Protein AF-A0AAU1I9C2-F1 (afdb_monomer)

Organism: NCBI:txid2903632

Nearest PDB structures (foldseek):
  3exm-assembly1_A  TM=9.551E-01  e=3.593E-09  Streptomyces coelicolor A3(2)
  5zdn-assembly1_A  TM=9.001E-01  e=2.718E-07  Streptomyces fradiae
  8rza-assembly1_A-2  TM=7.756E-01  e=1.304E-05  Pyrococcus furiosus
  8wo8-assembly1_A-3  TM=8.102E-01  e=1.134E-04  Pyrococcus furiosus DSM 3638
  8rzf-assembly1_A  TM=7.367E-01  e=2.515E-04  Sulfolobus acidocaldarius

Solvent-accessible surface area (backbone atoms only — not comparable to full-atom values): 8646 Å² total; per-residue (Å²): 130,75,94,82,65,91,70,75,53,47,76,51,77,47,77,53,88,76,36,41,40,36,42,29,43,35,19,40,78,89,64,50,74,65,28,32,37,36,45,30,22,48,47,58,42,82,47,100,88,51,73,44,68,47,81,57,51,36,35,40,41,27,43,65,86,69,82,50,72,47,82,40,49,64,66,52,28,55,46,35,38,75,72,52,78,42,40,75,67,56,48,51,51,48,52,53,33,52,55,50,53,51,50,32,56,77,69,44,36,78,86,57,30,88,59,56,89,72,61,74,83,62,90,86,61,75,84,84,74,85,65,87,65,68,92,69,67,75,71,81,77,80,129

InterPro domains:
  IPR007295 Domain of unknown function DUF402 [PF04167] (6-107)
  IPR035930 FomD-like superfamily [G3DSA:2.40.380.10] (1-124)
  IPR035930 FomD-like superfamily [SSF159234] (12-125)
  IPR050212 Nucleoside triphosphate/diphosphate phosphatase-like [PTHR39159] (12-116)

Structure (mmCIF, N/CA/C/O backbone):
data_AF-A0AAU1I9C2-F1
#
_entry.id   AF-A0AAU1I9C2-F1
#
loop_
_atom_site.group_PDB
_atom_site.id
_atom_site.type_symbol
_atom_site.label_atom_id
_atom_site.label_alt_id
_atom_site.label_comp_id
_atom_site.label_asym_id
_atom_site.label_entity_id
_atom_site.label_seq_id
_atom_site.pdbx_PDB_ins_code
_atom_site.Cartn_x
_atom_site.Cartn_y
_atom_site.Cartn_z
_atom_site.occupancy
_atom_site.B_iso_or_equiv
_atom_site.auth_seq_id
_atom_site.auth_comp_id
_atom_site.auth_asym_id
_atom_site.auth_atom_id
_atom_site.pdbx_PDB_model_num
ATOM 1 N N . MET A 1 1 ? 14.945 -17.010 15.772 1.00 50.94 1 MET A N 1
ATOM 2 C CA . MET A 1 1 ? 14.492 -15.938 14.866 1.00 50.94 1 MET A CA 1
ATOM 3 C C . MET A 1 1 ? 13.064 -15.645 15.243 1.00 50.94 1 MET A C 1
ATOM 5 O O . MET A 1 1 ? 12.269 -16.577 15.245 1.00 50.94 1 MET A O 1
ATOM 9 N N . ASP A 1 2 ? 12.769 -14.407 15.616 1.00 60.19 2 ASP A N 1
ATOM 10 C CA . ASP A 1 2 ? 11.410 -14.003 15.964 1.00 60.19 2 ASP A CA 1
ATOM 11 C C . ASP A 1 2 ? 10.595 -13.906 14.672 1.00 60.19 2 ASP A C 1
ATOM 13 O O . ASP A 1 2 ? 10.852 -13.051 13.826 1.00 60.19 2 ASP A O 1
ATOM 17 N N . SER A 1 3 ? 9.640 -14.820 14.490 1.00 72.00 3 SER A N 1
ATOM 18 C CA . SER A 1 3 ? 8.848 -15.004 13.260 1.00 72.00 3 SER A CA 1
ATOM 19 C C . SER A 1 3 ? 7.915 -13.837 12.910 1.00 72.00 3 SER A C 1
ATOM 21 O O . SER A 1 3 ? 7.149 -13.937 11.960 1.00 72.00 3 SER A O 1
ATOM 23 N N . TRP A 1 4 ? 7.964 -12.748 13.678 1.00 82.25 4 TRP A N 1
ATOM 24 C CA . TRP A 1 4 ? 7.023 -11.627 13.622 1.00 82.25 4 TRP A CA 1
ATOM 25 C C . TRP A 1 4 ? 7.702 -10.273 13.374 1.00 82.25 4 TRP A C 1
ATOM 27 O O . TRP A 1 4 ? 7.049 -9.237 13.446 1.00 82.25 4 TRP A O 1
ATOM 37 N N . VAL A 1 5 ? 9.012 -10.259 13.099 1.00 86.31 5 VAL A N 1
ATOM 38 C CA . VAL A 1 5 ? 9.757 -9.038 12.754 1.00 86.31 5 VAL A CA 1
ATOM 39 C C . VAL A 1 5 ? 9.884 -8.931 11.239 1.00 86.31 5 VAL A C 1
ATOM 41 O O . VAL A 1 5 ? 10.367 -9.866 10.599 1.00 86.31 5 VAL A O 1
ATOM 44 N N . TRP A 1 6 ? 9.492 -7.781 10.687 1.00 89.12 6 TRP A N 1
ATOM 45 C CA . TRP A 1 6 ? 9.663 -7.448 9.272 1.00 89.12 6 TRP A CA 1
ATOM 46 C C . TRP A 1 6 ? 11.140 -7.513 8.854 1.00 89.12 6 TRP A C 1
ATOM 48 O O . TRP A 1 6 ? 12.005 -6.961 9.535 1.00 89.12 6 TRP A O 1
ATOM 58 N N . GLN A 1 7 ? 11.442 -8.202 7.751 1.00 86.81 7 GLN A N 1
ATOM 59 C CA . GLN A 1 7 ? 12.809 -8.526 7.330 1.00 86.81 7 GLN A CA 1
ATOM 60 C C . GLN A 1 7 ? 12.954 -8.495 5.806 1.00 86.81 7 GLN A C 1
ATOM 62 O O . GLN A 1 7 ? 12.016 -8.787 5.072 1.00 86.81 7 GLN A O 1
ATOM 67 N N . GLY A 1 8 ? 14.174 -8.225 5.334 1.00 86.50 8 GLY A N 1
ATOM 68 C CA . GLY A 1 8 ? 14.579 -8.447 3.940 1.00 86.50 8 GLY A CA 1
ATOM 69 C C . GLY A 1 8 ? 14.191 -7.356 2.937 1.00 86.50 8 GLY A C 1
ATOM 70 O O . GLY A 1 8 ? 14.701 -7.369 1.820 1.00 86.50 8 GLY A O 1
ATOM 71 N N . ASN A 1 9 ? 13.341 -6.402 3.314 1.00 90.12 9 ASN A N 1
ATOM 72 C CA . ASN A 1 9 ? 12.929 -5.286 2.465 1.00 90.12 9 ASN A CA 1
ATOM 73 C C . ASN A 1 9 ? 12.505 -4.067 3.305 1.00 90.12 9 ASN A C 1
ATOM 75 O O . ASN A 1 9 ? 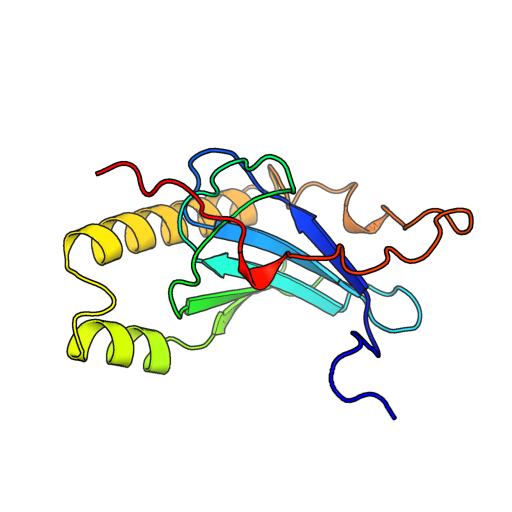12.340 -4.144 4.525 1.00 90.12 9 ASN A O 1
ATOM 79 N N . ALA A 1 10 ? 12.315 -2.935 2.635 1.00 90.00 10 ALA A N 1
ATOM 80 C CA . ALA A 1 10 ? 11.715 -1.734 3.204 1.00 90.00 10 ALA A CA 1
ATOM 81 C C . ALA A 1 10 ? 10.512 -1.292 2.368 1.00 90.00 10 ALA A C 1
ATOM 83 O O . ALA A 1 10 ? 10.460 -1.530 1.159 1.00 90.00 10 ALA A O 1
ATOM 84 N N . LEU A 1 11 ? 9.562 -0.629 3.026 1.00 91.12 11 LEU A N 1
ATOM 85 C CA . LEU A 1 11 ? 8.333 -0.147 2.413 1.00 91.12 11 LEU A CA 1
ATOM 86 C C . LEU A 1 11 ? 8.152 1.344 2.688 1.00 91.12 11 LEU A C 1
ATOM 88 O O . LEU A 1 11 ? 8.149 1.764 3.845 1.00 91.12 11 LEU A O 1
ATOM 92 N N . ALA A 1 12 ? 7.972 2.135 1.634 1.00 91.06 12 ALA A N 1
ATOM 93 C CA . ALA A 1 12 ? 7.455 3.495 1.753 1.00 91.06 12 ALA A CA 1
ATOM 94 C C . ALA A 1 12 ? 5.984 3.492 1.333 1.00 91.06 12 ALA A C 1
ATOM 96 O O . ALA A 1 12 ? 5.684 3.158 0.189 1.00 91.06 12 ALA A O 1
ATOM 97 N N . SER A 1 13 ? 5.085 3.848 2.250 1.00 94.12 13 SER A N 1
ATOM 98 C CA . SER A 1 13 ? 3.635 3.769 2.038 1.00 94.12 13 SER A CA 1
ATOM 99 C C . SER A 1 13 ? 3.009 5.155 1.904 1.00 94.12 13 SER A C 1
ATOM 101 O O . SER A 1 13 ? 3.235 6.029 2.742 1.00 94.12 13 SER A O 1
ATOM 103 N N . TYR A 1 14 ? 2.190 5.332 0.873 1.00 94.62 14 TYR A N 1
ATOM 104 C CA . TYR A 1 14 ? 1.386 6.519 0.608 1.00 94.62 14 TYR A CA 1
ATOM 105 C C . TYR A 1 14 ? -0.095 6.210 0.824 1.00 94.62 14 TYR A C 1
ATOM 107 O O . TYR A 1 14 ? -0.641 5.315 0.182 1.00 94.62 14 TYR A O 1
ATOM 115 N N . TYR A 1 15 ? -0.743 7.003 1.676 1.00 96.31 15 TYR A N 1
ATOM 116 C CA . TYR A 1 15 ? -2.174 6.922 1.957 1.00 96.31 15 TYR A CA 1
ATOM 117 C C . TYR A 1 15 ? -2.833 8.268 1.653 1.00 96.31 15 TYR A C 1
ATOM 119 O O . TYR A 1 15 ? -2.385 9.303 2.150 1.00 96.31 15 TYR A O 1
ATOM 127 N N . GLU A 1 16 ? -3.922 8.245 0.890 1.00 95.81 16 GLU A N 1
ATOM 128 C CA . GLU A 1 16 ? -4.774 9.408 0.632 1.00 95.81 16 GLU A CA 1
ATOM 129 C C . GLU A 1 16 ? -6.103 9.232 1.374 1.00 95.81 16 GLU A C 1
ATOM 131 O O . GLU A 1 16 ? -6.692 8.151 1.370 1.00 95.81 16 GLU A O 1
ATOM 136 N N . ALA A 1 17 ? -6.579 10.280 2.047 1.00 96.25 17 ALA A N 1
ATOM 137 C CA . ALA A 1 17 ? -7.807 10.185 2.827 1.00 96.25 17 ALA A CA 1
ATOM 138 C C . ALA A 1 17 ? -9.020 9.951 1.914 1.00 96.25 17 ALA A C 1
ATOM 140 O O . ALA A 1 17 ? -9.248 10.704 0.969 1.00 96.25 17 ALA A O 1
ATOM 141 N N . GLY A 1 18 ? -9.828 8.938 2.233 1.00 97.00 18 GLY A N 1
ATOM 142 C CA . GLY A 1 18 ? -11.035 8.609 1.471 1.00 97.00 18 GLY A CA 1
ATOM 143 C C . GLY A 1 18 ? -10.811 7.696 0.260 1.00 97.00 18 GLY A C 1
ATOM 144 O O . GLY A 1 18 ? -11.796 7.217 -0.299 1.00 97.00 18 GLY A O 1
ATOM 145 N N . GLU A 1 19 ? -9.564 7.427 -0.136 1.00 97.81 19 GLU A N 1
ATOM 146 C CA . GLU A 1 19 ? -9.268 6.504 -1.238 1.00 97.81 19 GLU A CA 1
ATOM 147 C C . GLU A 1 19 ? -9.377 5.042 -0.782 1.00 97.81 19 GLU A C 1
ATOM 149 O O . GLU A 1 19 ? -9.031 4.695 0.346 1.00 97.81 19 GLU A O 1
ATOM 154 N N . TYR A 1 20 ? -9.845 4.183 -1.689 1.00 98.56 20 TYR A N 1
ATOM 155 C CA . TYR A 1 20 ? -9.998 2.734 -1.481 1.00 98.56 20 TYR A CA 1
ATOM 156 C C . TYR A 1 20 ? -8.732 1.948 -1.873 1.00 98.56 20 TYR A C 1
ATOM 158 O O . TYR A 1 20 ? -8.791 0.814 -2.357 1.00 98.56 20 TYR A O 1
ATOM 166 N N . PHE A 1 21 ? -7.577 2.594 -1.751 1.00 98.75 21 PHE A N 1
ATOM 167 C CA . PHE A 1 21 ? -6.275 1.980 -1.937 1.00 98.75 21 PHE A CA 1
ATOM 168 C C . PHE A 1 21 ? -5.179 2.830 -1.295 1.00 98.75 21 PHE A C 1
ATOM 170 O O . PHE A 1 21 ? -5.294 4.056 -1.193 1.00 98.75 21 PHE A O 1
ATOM 177 N N . SER A 1 22 ? -4.071 2.184 -0.960 1.00 98.44 22 SER A N 1
ATOM 178 C CA . SER A 1 22 ? -2.784 2.834 -0.726 1.00 98.44 22 SER A CA 1
ATOM 179 C C . SER A 1 22 ? -1.776 2.409 -1.788 1.00 98.44 22 SER A C 1
ATOM 181 O O . SER A 1 22 ? -1.993 1.475 -2.563 1.00 98.44 22 SER A O 1
ATOM 183 N N . VAL A 1 23 ? -0.684 3.165 -1.896 1.00 97.62 23 VAL A N 1
ATOM 184 C CA . VAL A 1 23 ? 0.403 2.859 -2.831 1.00 97.62 23 VAL A CA 1
ATOM 185 C C . VAL A 1 23 ? 1.695 2.723 -2.059 1.00 97.62 23 VAL A C 1
ATOM 187 O O . VAL A 1 23 ? 2.069 3.611 -1.296 1.00 97.62 23 VAL A O 1
ATOM 190 N N . HIS A 1 24 ? 2.409 1.637 -2.306 1.00 96.06 24 HIS A N 1
ATOM 191 C CA . HIS A 1 24 ? 3.660 1.342 -1.645 1.00 96.06 24 HIS A CA 1
ATOM 192 C C . HIS A 1 24 ? 4.801 1.189 -2.639 1.00 96.06 24 HIS A C 1
ATOM 194 O O . HIS A 1 24 ? 4.649 0.581 -3.697 1.00 96.06 24 HIS A O 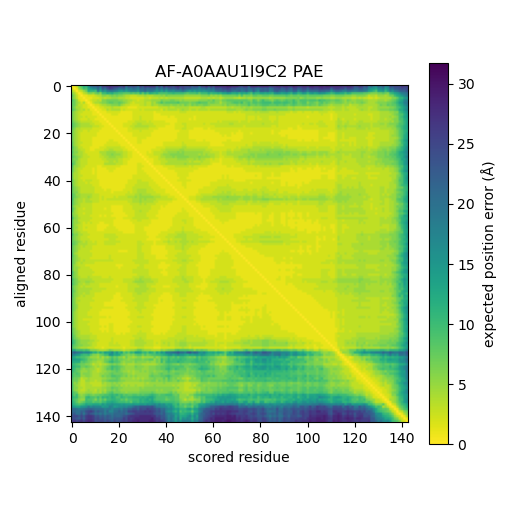1
ATOM 200 N N . LEU A 1 25 ? 5.967 1.710 -2.273 1.00 94.69 25 LEU A N 1
ATOM 201 C CA . LEU A 1 25 ? 7.218 1.454 -2.970 1.00 94.69 25 LEU A CA 1
ATOM 202 C C . LEU A 1 25 ? 8.027 0.432 -2.172 1.00 94.69 25 LEU A C 1
ATOM 204 O O . LEU A 1 25 ? 8.531 0.746 -1.089 1.00 94.69 25 LEU A O 1
ATOM 208 N N . HIS A 1 26 ? 8.154 -0.776 -2.719 1.00 94.12 26 HIS A N 1
ATOM 209 C CA . HIS A 1 26 ? 8.979 -1.831 -2.142 1.00 94.12 26 HIS A CA 1
ATOM 210 C C . HIS A 1 26 ? 10.435 -1.657 -2.560 1.00 94.12 26 HIS A C 1
ATOM 212 O O . HIS A 1 26 ? 10.739 -1.447 -3.739 1.00 94.12 26 HIS A O 1
ATOM 218 N N . ARG A 1 27 ? 11.336 -1.799 -1.589 1.00 92.44 27 ARG A N 1
ATOM 219 C CA . ARG A 1 27 ? 12.785 -1.778 -1.791 1.00 92.44 27 ARG A CA 1
ATOM 220 C C . ARG A 1 27 ? 13.429 -3.025 -1.224 1.00 92.44 27 ARG A C 1
ATOM 222 O O . ARG A 1 27 ? 12.989 -3.512 -0.186 1.00 92.44 27 ARG A O 1
ATOM 229 N N . ASP A 1 28 ? 14.470 -3.520 -1.873 1.00 92.00 28 ASP A N 1
ATOM 230 C CA . ASP A 1 28 ? 15.251 -4.637 -1.346 1.00 92.00 28 ASP A CA 1
ATOM 231 C C . ASP A 1 28 ? 16.152 -4.209 -0.168 1.00 92.00 28 ASP A C 1
ATOM 233 O O . ASP A 1 28 ? 16.133 -3.062 0.287 1.00 92.00 28 ASP A O 1
ATOM 237 N N . ALA A 1 29 ? 16.954 -5.144 0.345 1.00 88.94 29 ALA A N 1
ATOM 238 C CA . ALA A 1 29 ? 17.889 -4.885 1.439 1.00 88.94 29 ALA A CA 1
ATOM 239 C C . ALA A 1 29 ? 19.018 -3.894 1.083 1.00 88.94 29 ALA A C 1
ATOM 241 O O . ALA A 1 29 ? 19.632 -3.337 1.993 1.00 88.94 29 ALA A O 1
ATOM 242 N N . ALA A 1 30 ? 19.300 -3.672 -0.206 1.00 88.56 30 ALA A N 1
ATOM 243 C CA . ALA A 1 30 ? 20.247 -2.660 -0.674 1.00 88.56 30 ALA A CA 1
ATOM 244 C C . ALA A 1 30 ? 19.594 -1.271 -0.820 1.00 88.56 30 ALA A C 1
ATOM 246 O O . ALA A 1 30 ? 20.300 -0.276 -0.973 1.00 88.56 30 ALA A O 1
ATOM 247 N N . GLY A 1 31 ? 18.264 -1.189 -0.713 1.00 87.69 31 GLY A N 1
ATOM 248 C CA . GLY A 1 31 ? 17.490 0.038 -0.876 1.00 87.69 31 GLY A CA 1
ATOM 249 C C . GLY A 1 31 ? 17.021 0.282 -2.311 1.00 87.69 31 GLY A C 1
ATOM 250 O O . GLY A 1 31 ? 16.420 1.329 -2.579 1.00 87.69 31 GLY A O 1
ATOM 251 N N . GLU A 1 32 ? 17.239 -0.669 -3.220 1.00 89.75 32 GLU A N 1
ATOM 252 C CA . GLU A 1 32 ? 16.873 -0.530 -4.627 1.00 89.75 32 GLU A CA 1
ATOM 253 C C . GLU A 1 32 ? 15.364 -0.737 -4.828 1.00 89.75 32 GLU A C 1
ATOM 255 O O . GLU A 1 32 ? 14.794 -1.670 -4.254 1.00 89.75 32 GLU A O 1
ATOM 260 N N . PRO A 1 33 ? 14.684 0.113 -5.624 1.00 91.12 33 PRO A N 1
ATOM 261 C CA . PRO A 1 33 ? 13.280 -0.081 -5.982 1.00 91.12 33 PRO A CA 1
ATOM 262 C C . PRO A 1 33 ? 13.031 -1.434 -6.667 1.00 91.12 33 PRO A C 1
ATOM 264 O O . PRO A 1 33 ? 13.603 -1.715 -7.718 1.00 91.12 33 PRO A O 1
ATOM 267 N N . VAL A 1 34 ? 12.120 -2.243 -6.118 1.00 94.25 34 VAL A N 1
ATOM 268 C CA . VAL A 1 34 ? 11.771 -3.569 -6.666 1.00 94.25 34 VAL A CA 1
ATOM 269 C C . VAL A 1 34 ? 10.470 -3.531 -7.459 1.00 94.25 34 VAL A C 1
ATOM 271 O O . VAL A 1 34 ? 10.394 -4.097 -8.547 1.00 94.25 34 VAL A O 1
ATOM 274 N N . HIS A 1 35 ? 9.444 -2.871 -6.927 1.00 95.56 35 HIS A N 1
ATOM 275 C CA . HIS A 1 35 ? 8.164 -2.630 -7.594 1.00 95.56 35 HIS A CA 1
ATOM 276 C C . HIS A 1 35 ? 7.344 -1.615 -6.798 1.00 95.56 35 HIS A C 1
ATOM 278 O O . HIS A 1 35 ? 7.627 -1.335 -5.628 1.00 95.56 35 HIS A O 1
ATOM 284 N N . TRP A 1 36 ? 6.294 -1.110 -7.434 1.00 97.00 36 TRP A N 1
ATOM 285 C CA . TRP A 1 36 ? 5.199 -0.461 -6.730 1.00 97.00 36 TRP A CA 1
ATOM 286 C C . TRP A 1 3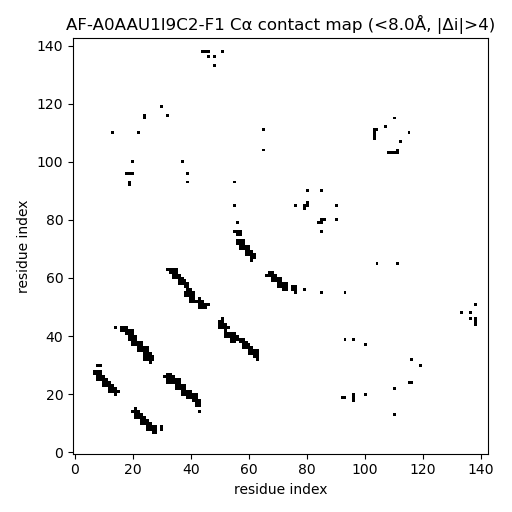6 ? 4.067 -1.449 -6.507 1.00 97.00 36 TRP A C 1
ATOM 288 O O . TRP A 1 36 ? 3.839 -2.341 -7.327 1.00 97.00 36 TRP A O 1
ATOM 298 N N . TYR A 1 37 ? 3.354 -1.257 -5.411 1.00 98.06 37 TYR A N 1
ATOM 299 C CA . TYR A 1 37 ? 2.238 -2.087 -4.996 1.00 98.06 37 TYR A CA 1
ATOM 300 C C . TYR A 1 37 ? 1.049 -1.189 -4.687 1.00 98.06 37 TYR A C 1
ATOM 302 O O . TYR A 1 37 ? 1.158 -0.300 -3.846 1.00 98.06 37 TYR A O 1
ATOM 310 N N . VAL A 1 38 ? -0.066 -1.375 -5.382 1.00 98.69 38 VAL A N 1
ATOM 311 C CA . VAL A 1 38 ? -1.332 -0.726 -5.036 1.00 98.69 38 VAL A CA 1
ATOM 312 C C . VAL A 1 38 ? -2.138 -1.730 -4.230 1.00 98.69 38 VAL A C 1
ATOM 314 O O . VAL A 1 38 ? -2.611 -2.705 -4.814 1.00 98.69 38 VAL A O 1
ATOM 317 N N . ASN A 1 39 ? -2.256 -1.484 -2.925 1.00 98.81 39 ASN A N 1
ATOM 318 C CA . ASN A 1 39 ? -3.053 -2.297 -2.013 1.00 98.81 39 ASN A CA 1
ATOM 319 C C . ASN A 1 39 ? -4.486 -1.776 -2.031 1.00 98.81 39 ASN A C 1
ATOM 321 O O . ASN A 1 39 ? -4.706 -0.647 -1.586 1.00 98.81 39 ASN A O 1
ATOM 325 N N . PHE A 1 40 ? -5.448 -2.524 -2.577 1.00 98.81 40 PHE A N 1
ATOM 326 C CA . PHE A 1 40 ? -6.847 -2.092 -2.505 1.00 98.81 40 PHE A CA 1
ATOM 327 C C . PHE A 1 40 ? -7.392 -2.418 -1.122 1.00 98.81 40 PHE A C 1
ATOM 329 O O . PHE A 1 40 ? -7.388 -3.563 -0.683 1.00 98.81 40 PHE A O 1
ATOM 336 N N . GLU A 1 41 ? -7.880 -1.397 -0.434 1.00 98.62 41 GLU A N 1
ATOM 337 C CA . GLU A 1 41 ? -8.245 -1.474 0.976 1.00 98.62 41 GLU A CA 1
ATOM 338 C C . GLU A 1 41 ? -9.337 -0.454 1.308 1.00 98.62 41 GLU A C 1
ATOM 340 O O . GLU A 1 41 ? -9.633 0.442 0.518 1.00 98.62 41 GLU A O 1
ATOM 345 N N . GLN A 1 42 ? -9.993 -0.585 2.455 1.00 98.25 42 GLN A N 1
ATOM 346 C CA . GLN A 1 42 ? -10.962 0.418 2.889 1.00 98.25 42 GLN A CA 1
ATOM 347 C C . GLN A 1 42 ? -10.280 1.771 3.141 1.00 98.25 42 GLN A C 1
ATOM 349 O O . GLN A 1 42 ? -9.128 1.813 3.566 1.00 98.25 42 GLN A O 1
ATOM 354 N N . PRO A 1 43 ? -10.983 2.900 2.959 1.00 98.25 43 PRO A N 1
ATOM 355 C CA . PRO A 1 43 ? -10.445 4.191 3.342 1.00 98.25 43 PRO A CA 1
ATOM 356 C C . PRO A 1 43 ? -10.043 4.193 4.811 1.00 98.25 43 PRO A C 1
ATOM 358 O O . PRO A 1 43 ? -10.866 3.918 5.693 1.00 98.25 43 PRO A O 1
ATOM 361 N N . PHE A 1 44 ? -8.778 4.518 5.066 1.00 97.31 44 PHE A N 1
ATOM 362 C CA . PHE A 1 44 ? -8.249 4.446 6.416 1.00 97.31 44 PHE A CA 1
ATOM 363 C C . PHE A 1 44 ? -8.980 5.410 7.361 1.00 97.31 44 PHE A C 1
ATOM 365 O O . PHE A 1 44 ? -9.374 6.521 6.991 1.00 97.31 44 PHE A O 1
ATOM 372 N N . GLN A 1 45 ? -9.093 5.009 8.622 1.00 96.12 45 GLN A N 1
ATOM 373 C CA . GLN A 1 45 ? -9.553 5.852 9.719 1.00 96.12 45 GLN A CA 1
ATOM 374 C C . GLN A 1 45 ? -8.370 6.198 10.614 1.00 96.12 45 GLN A C 1
ATOM 376 O O . GLN A 1 45 ? -7.581 5.328 10.972 1.00 96.12 45 GLN A O 1
ATOM 381 N N . ARG A 1 46 ? -8.228 7.469 1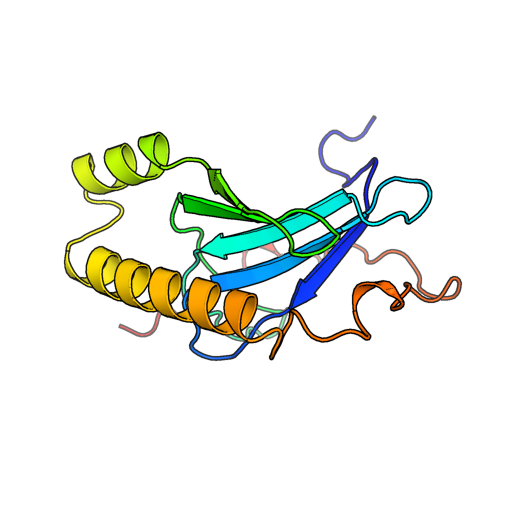1.002 1.00 93.75 46 ARG A N 1
ATOM 382 C CA . ARG A 1 46 ? -7.212 7.849 11.993 1.00 93.75 46 ARG A CA 1
ATOM 383 C C . ARG A 1 46 ? -7.646 7.389 13.378 1.00 93.75 46 ARG A C 1
ATOM 385 O O . ARG A 1 46 ? -8.760 7.679 13.806 1.00 93.75 46 ARG A O 1
ATOM 392 N N . THR A 1 47 ? -6.730 6.761 14.098 1.00 89.12 47 THR A N 1
ATOM 393 C CA . THR A 1 47 ? -6.900 6.364 15.497 1.00 89.12 47 THR A CA 1
ATOM 394 C C . THR A 1 47 ? -5.864 7.075 16.370 1.00 89.12 47 THR A C 1
ATOM 396 O O . THR A 1 47 ? -4.901 7.646 15.850 1.00 89.12 47 THR A O 1
ATOM 399 N N . PRO A 1 48 ? -6.005 7.054 17.709 1.00 88.06 48 PRO A N 1
ATOM 400 C CA . PRO A 1 48 ? -4.994 7.622 18.602 1.00 88.06 48 PRO A CA 1
ATOM 401 C C . PRO A 1 48 ? -3.598 7.000 18.458 1.00 88.06 48 PRO A C 1
ATOM 403 O O . PRO A 1 48 ? -2.623 7.615 18.884 1.00 88.06 48 PRO A O 1
ATOM 406 N N . ILE A 1 49 ? -3.496 5.798 17.878 1.00 85.75 49 ILE A N 1
ATOM 407 C CA . ILE A 1 49 ? -2.233 5.066 17.730 1.00 85.75 49 ILE A CA 1
ATOM 408 C C . ILE A 1 49 ? -1.755 4.941 16.276 1.00 85.75 49 ILE A C 1
ATOM 410 O O . ILE A 1 49 ? -0.696 4.363 16.045 1.00 85.75 49 ILE A O 1
ATOM 414 N N . GLY A 1 50 ? -2.495 5.474 15.298 1.00 90.00 50 GLY A N 1
ATOM 415 C CA . GLY A 1 50 ? -2.117 5.375 13.890 1.00 90.00 50 GLY A CA 1
ATOM 416 C C . GLY A 1 50 ? -3.297 5.479 12.933 1.00 90.00 50 GLY A C 1
ATOM 417 O O . GLY A 1 50 ? -4.094 6.419 12.999 1.00 90.00 50 GLY A O 1
ATOM 418 N N . ILE A 1 51 ? -3.363 4.530 12.004 1.00 93.12 51 ILE A N 1
ATOM 419 C CA . ILE A 1 51 ? -4.453 4.382 11.046 1.00 93.12 51 ILE A CA 1
ATOM 420 C C . ILE A 1 51 ? -4.956 2.941 11.066 1.00 93.12 51 ILE A C 1
ATOM 422 O O . ILE A 1 51 ? -4.151 2.019 11.174 1.00 93.12 51 ILE A O 1
ATOM 426 N N . A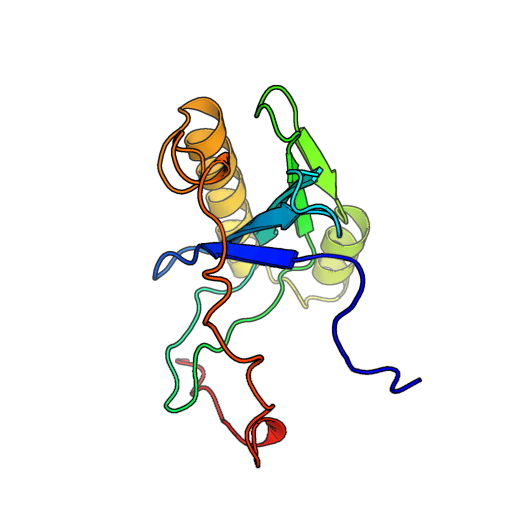SP A 1 52 ? -6.265 2.780 10.913 1.00 93.88 52 ASP A N 1
ATOM 427 C CA . ASP A 1 52 ? -6.920 1.488 10.741 1.00 93.88 52 ASP A CA 1
ATOM 428 C C . ASP A 1 52 ? -7.496 1.417 9.328 1.00 93.88 52 ASP A C 1
ATOM 430 O O . ASP A 1 52 ? -8.152 2.352 8.868 1.00 93.88 52 ASP A O 1
ATOM 434 N N . THR A 1 53 ? -7.258 0.304 8.647 1.00 96.56 53 THR A N 1
ATOM 435 C CA . THR A 1 53 ? -7.765 0.007 7.304 1.00 96.56 53 THR A CA 1
ATOM 436 C C . THR A 1 53 ? -8.117 -1.480 7.211 1.00 96.56 53 THR A C 1
ATOM 438 O O . THR A 1 53 ? -7.932 -2.228 8.175 1.00 96.56 53 THR A O 1
ATOM 441 N N . PHE A 1 54 ? -8.666 -1.916 6.081 1.00 97.06 54 PHE A N 1
ATOM 442 C CA . PHE A 1 54 ? -9.032 -3.307 5.853 1.00 97.06 54 PHE A CA 1
ATOM 443 C C . PHE A 1 54 ? -8.771 -3.711 4.404 1.00 97.06 54 PHE A C 1
ATOM 445 O O . PHE A 1 54 ? -9.312 -3.090 3.493 1.00 97.06 54 PHE A O 1
ATOM 452 N N . ASP A 1 55 ? -7.979 -4.764 4.217 1.00 98.31 55 ASP A N 1
ATOM 453 C CA . ASP A 1 55 ? -7.617 -5.319 2.913 1.00 98.31 55 ASP A CA 1
ATOM 454 C C . ASP A 1 55 ? -8.840 -5.771 2.091 1.00 98.31 55 ASP A C 1
ATOM 456 O O . ASP A 1 55 ? -9.812 -6.303 2.637 1.00 98.31 55 ASP A O 1
ATOM 460 N N . LEU A 1 56 ? -8.807 -5.543 0.775 1.00 98.50 56 LEU A N 1
ATOM 461 C CA . LEU A 1 56 ? -9.896 -5.876 -0.150 1.00 98.50 56 LEU A CA 1
ATOM 462 C C . LEU A 1 56 ? -9.521 -6.945 -1.188 1.00 98.50 56 LEU A C 1
ATOM 464 O O . LEU A 1 56 ? -10.211 -7.069 -2.207 1.00 98.50 56 LEU A O 1
ATOM 468 N N . PHE A 1 57 ? -8.526 -7.780 -0.877 1.00 98.50 57 PHE A N 1
ATOM 469 C CA . PHE A 1 57 ? -8.196 -9.044 -1.549 1.00 98.50 57 PHE A CA 1
ATOM 470 C C . PHE A 1 57 ? -7.755 -8.921 -3.009 1.00 98.50 57 PHE A C 1
ATOM 472 O O . PHE A 1 57 ? -7.829 -9.897 -3.752 1.00 98.50 57 PHE A O 1
ATOM 479 N N . VAL A 1 58 ? -7.386 -7.730 -3.473 1.00 98.75 58 VAL A N 1
ATOM 480 C CA . VAL A 1 58 ? -6.872 -7.534 -4.828 1.00 98.75 58 VAL A CA 1
ATOM 481 C C . VAL A 1 58 ? -5.823 -6.456 -4.820 1.00 98.75 58 VAL A C 1
ATOM 483 O O . VAL A 1 58 ? -6.001 -5.447 -4.151 1.00 98.75 58 VAL A O 1
ATOM 486 N N . ASP A 1 59 ? -4.806 -6.632 -5.656 1.00 98.81 59 ASP A N 1
ATOM 487 C CA . ASP A 1 59 ? -3.683 -5.717 -5.739 1.00 98.81 59 ASP A CA 1
ATOM 488 C C . ASP A 1 59 ? -3.245 -5.463 -7.178 1.00 98.81 59 ASP A C 1
ATOM 490 O O . ASP A 1 59 ? -3.526 -6.231 -8.108 1.00 98.81 59 ASP A O 1
ATOM 494 N N . LEU A 1 60 ? -2.507 -4.370 -7.362 1.00 98.81 60 LEU A N 1
ATOM 495 C CA . LEU A 1 60 ? -1.813 -4.061 -8.607 1.00 98.81 60 LEU A CA 1
ATOM 496 C C . LEU A 1 60 ? -0.311 -3.973 -8.351 1.00 98.81 60 LEU A C 1
ATOM 498 O O . LEU A 1 60 ? 0.145 -3.127 -7.584 1.00 98.81 60 LEU A O 1
ATOM 502 N N . VAL A 1 61 ? 0.467 -4.787 -9.056 1.00 98.69 61 VAL A N 1
ATOM 503 C CA . VAL A 1 61 ? 1.930 -4.714 -9.027 1.00 98.69 61 VAL A CA 1
ATOM 504 C C . VAL A 1 61 ? 2.398 -3.959 -10.260 1.00 98.69 61 VAL A C 1
ATOM 506 O O . VAL A 1 61 ? 2.026 -4.304 -11.380 1.00 98.69 61 VAL A O 1
ATOM 509 N N . VAL A 1 62 ? 3.216 -2.928 -10.072 1.00 98.31 62 VAL A N 1
ATOM 510 C CA . VAL A 1 62 ? 3.734 -2.075 -11.151 1.00 98.31 62 VAL A CA 1
ATOM 511 C C . VAL A 1 62 ? 5.255 -2.146 -11.160 1.00 98.31 62 VAL A C 1
ATOM 513 O O . VAL A 1 62 ? 5.895 -2.099 -10.107 1.00 98.31 62 VAL A O 1
ATOM 516 N N . THR A 1 63 ? 5.857 -2.224 -12.345 1.00 96.81 63 THR A N 1
ATOM 517 C CA . THR A 1 63 ? 7.319 -2.221 -12.473 1.00 96.81 63 THR A CA 1
ATOM 518 C C . THR A 1 63 ? 7.931 -0.925 -11.923 1.00 96.81 63 THR A C 1
ATOM 520 O O . THR A 1 63 ? 7.287 0.127 -11.973 1.00 96.81 63 THR A O 1
ATOM 523 N N . PRO A 1 64 ? 9.177 -0.953 -11.407 1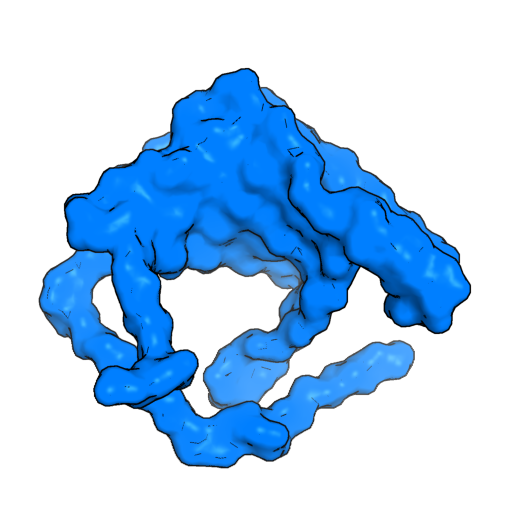.00 93.44 64 PRO A N 1
ATOM 524 C CA . PRO A 1 64 ? 9.829 0.226 -10.822 1.00 93.44 64 PRO A CA 1
ATOM 525 C C . PRO A 1 64 ? 9.833 1.465 -11.719 1.00 93.44 64 PRO A C 1
ATOM 527 O O . PRO A 1 64 ? 9.656 2.584 -11.242 1.00 93.44 64 PRO A O 1
ATOM 530 N N . ASP A 1 65 ? 10.008 1.248 -13.021 1.00 93.06 65 ASP A N 1
ATOM 531 C CA . ASP A 1 65 ? 10.069 2.263 -14.073 1.00 93.06 65 ASP A CA 1
ATOM 532 C C . ASP A 1 65 ? 8.687 2.731 -14.570 1.00 93.06 65 ASP A C 1
ATOM 534 O O . ASP A 1 65 ? 8.601 3.550 -15.492 1.00 93.06 65 ASP A O 1
ATOM 538 N N . LEU A 1 66 ? 7.606 2.224 -13.963 1.00 94.50 66 LEU A N 1
ATOM 539 C CA . LEU A 1 66 ? 6.212 2.522 -14.297 1.00 94.50 66 LEU A CA 1
ATOM 540 C C . LEU A 1 66 ? 5.834 2.160 -15.745 1.00 94.50 66 LEU A C 1
ATOM 542 O O . LEU A 1 66 ? 4.894 2.735 -16.301 1.00 94.50 66 LEU A O 1
ATOM 546 N N . SER A 1 67 ? 6.583 1.262 -16.392 1.00 95.81 67 SER A N 1
ATOM 547 C CA . SER A 1 67 ? 6.361 0.889 -17.795 1.00 95.81 67 SER A CA 1
ATOM 548 C C . SER A 1 67 ? 5.266 -0.159 -17.977 1.00 95.81 67 SER A C 1
ATOM 550 O O . SER A 1 67 ? 4.629 -0.201 -19.031 1.00 95.81 67 SER A O 1
ATOM 552 N N . SER A 1 68 ? 5.018 -0.990 -16.964 1.00 97.69 68 SER A N 1
ATOM 553 C CA . SER A 1 68 ? 4.015 -2.051 -17.022 1.00 97.69 68 SER A CA 1
ATOM 554 C C . SER A 1 68 ? 3.459 -2.392 -15.643 1.00 97.69 68 SER A C 1
ATOM 556 O O . SER A 1 68 ? 4.001 -1.992 -14.612 1.00 97.69 68 SER A O 1
ATOM 558 N N . TYR A 1 69 ? 2.342 -3.115 -15.632 1.00 98.62 69 TYR A N 1
ATOM 559 C CA . TYR A 1 69 ? 1.695 -3.584 -14.416 1.00 98.62 69 TYR A CA 1
ATOM 560 C C . TYR A 1 69 ? 1.014 -4.933 -14.640 1.00 98.62 69 TYR A C 1
ATOM 562 O O . TYR A 1 69 ? 0.709 -5.311 -15.774 1.00 98.62 69 TYR A O 1
ATOM 570 N N . SER A 1 70 ? 0.724 -5.623 -13.545 1.00 98.69 70 SER A N 1
ATOM 571 C CA . SER A 1 70 ? -0.072 -6.845 -13.510 1.00 98.69 70 SER A CA 1
ATOM 572 C C . SER A 1 70 ? -1.000 -6.840 -12.302 1.00 98.69 70 SER A C 1
ATOM 574 O O . SER A 1 70 ? -0.615 -6.389 -11.222 1.00 98.69 70 SER A O 1
ATOM 576 N N . TRP A 1 71 ? -2.204 -7.378 -12.474 1.00 98.69 71 TRP A N 1
ATOM 577 C CA . TRP A 1 71 ? -3.092 -7.669 -11.352 1.00 98.69 71 TRP A CA 1
ATOM 578 C C . TRP A 1 71 ? -2.572 -8.853 -10.543 1.00 98.69 71 TRP A C 1
ATOM 580 O O . TRP A 1 71 ? -2.002 -9.793 -11.105 1.00 98.69 71 TRP A O 1
ATOM 590 N N . LYS A 1 72 ? -2.790 -8.801 -9.233 1.00 98.69 72 LYS A N 1
ATOM 591 C CA . LYS A 1 72 ? -2.464 -9.861 -8.284 1.00 98.69 72 LYS A CA 1
ATOM 592 C C . 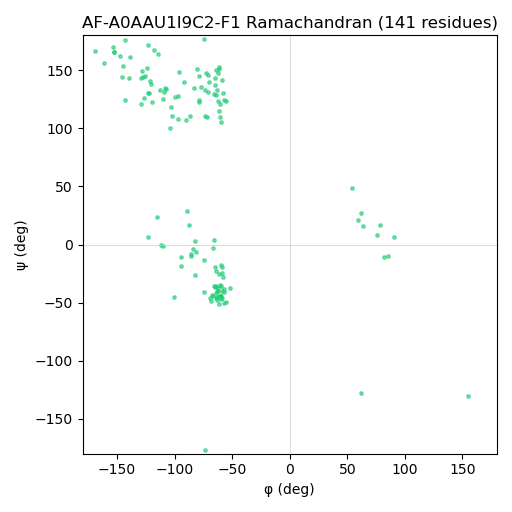LYS A 1 72 ? -3.716 -10.193 -7.459 1.00 98.69 72 LYS A C 1
ATOM 594 O O . LYS A 1 72 ? -4.535 -9.315 -7.203 1.00 98.69 72 LYS A O 1
ATOM 599 N N . ASP A 1 73 ? -3.871 -11.473 -7.125 1.00 98.62 73 ASP A N 1
ATOM 600 C CA . ASP A 1 73 ? -4.934 -12.019 -6.264 1.00 98.62 73 ASP A CA 1
ATOM 601 C C . ASP A 1 73 ? -6.370 -11.824 -6.789 1.00 98.62 73 ASP A C 1
ATOM 603 O O . ASP A 1 73 ? -7.346 -11.815 -6.043 1.00 98.62 73 ASP A O 1
ATOM 607 N N . GLU A 1 74 ? -6.553 -11.723 -8.112 1.00 98.56 74 GLU A N 1
ATOM 608 C CA . GLU A 1 74 ? -7.903 -11.630 -8.693 1.00 98.56 74 GLU A CA 1
ATOM 609 C C . GLU A 1 74 ? -8.778 -12.861 -8.392 1.00 98.56 74 GLU A C 1
ATOM 611 O O . GLU A 1 74 ? -10.010 -12.766 -8.367 1.00 98.56 74 GLU A O 1
ATOM 616 N N . ASP A 1 75 ? -8.163 -14.016 -8.153 1.00 98.56 75 ASP A N 1
ATOM 617 C CA . ASP A 1 75 ? -8.825 -15.247 -7.735 1.00 98.56 75 ASP A CA 1
ATOM 618 C C . ASP A 1 75 ? -9.263 -15.213 -6.264 1.00 98.56 75 ASP A C 1
ATOM 620 O O . ASP A 1 75 ? -10.396 -15.622 -5.972 1.00 98.56 75 ASP A O 1
ATOM 624 N N . GLU A 1 76 ? -8.434 -14.674 -5.365 1.00 98.44 76 GLU A N 1
ATOM 625 C CA . GLU A 1 76 ? -8.799 -14.418 -3.964 1.00 98.44 76 GLU A CA 1
ATOM 626 C C . GLU A 1 76 ? -9.929 -13.393 -3.879 1.00 98.44 76 GLU A C 1
ATOM 628 O O . GLU A 1 76 ? -10.951 -13.652 -3.241 1.00 98.44 76 GLU A O 1
ATOM 633 N N . TYR A 1 77 ? -9.837 -12.297 -4.633 1.00 98.56 77 TYR A N 1
ATOM 634 C CA . TYR A 1 77 ? -10.914 -11.322 -4.775 1.00 98.56 77 TYR A CA 1
ATOM 635 C C . TYR A 1 77 ? -12.220 -11.951 -5.259 1.00 98.56 77 TYR A C 1
ATOM 637 O O . TYR A 1 77 ? -13.294 -11.751 -4.678 1.00 98.56 77 TYR A O 1
ATOM 645 N N . ALA A 1 78 ? -12.158 -12.753 -6.326 1.00 98.50 78 ALA A N 1
ATOM 646 C CA . ALA A 1 78 ? -13.325 -13.463 -6.832 1.00 98.50 78 ALA A CA 1
ATOM 647 C C . ALA A 1 78 ? -13.893 -14.423 -5.777 1.00 98.50 78 ALA A C 1
ATOM 649 O O . ALA A 1 78 ? -15.112 -14.604 -5.702 1.00 98.50 78 ALA A O 1
ATOM 650 N N . HIS A 1 79 ? -13.040 -15.039 -4.957 1.00 98.50 79 HIS A N 1
ATOM 651 C CA . HIS A 1 79 ? -13.470 -15.887 -3.855 1.00 98.50 79 HIS A CA 1
ATOM 652 C C . HIS A 1 79 ? -14.143 -15.095 -2.733 1.00 98.50 79 HIS A C 1
ATOM 654 O O . HIS A 1 79 ? -15.246 -15.469 -2.328 1.00 98.50 79 HIS A O 1
ATOM 660 N N . ALA A 1 80 ? -13.560 -13.976 -2.307 1.00 98.25 80 ALA A N 1
ATOM 661 C CA . ALA A 1 80 ? -14.122 -13.070 -1.309 1.00 98.25 80 ALA A CA 1
ATOM 662 C C . ALA A 1 80 ? -15.509 -12.557 -1.726 1.00 98.25 80 ALA A C 1
ATOM 664 O O . ALA A 1 80 ? -16.428 -12.508 -0.906 1.00 98.25 80 ALA A O 1
ATOM 665 N N . ARG A 1 81 ? -15.711 -12.275 -3.021 1.00 98.44 81 ARG A N 1
ATOM 666 C CA . ARG A 1 81 ? -17.036 -11.954 -3.581 1.00 98.44 81 ARG A CA 1
ATOM 667 C C . ARG A 1 81 ? -18.020 -13.117 -3.485 1.00 98.44 81 ARG A C 1
ATOM 669 O O . ARG A 1 81 ? -19.156 -12.913 -3.070 1.00 98.44 81 ARG A O 1
ATOM 676 N N . ARG A 1 82 ? -17.605 -14.343 -3.837 1.00 98.44 82 ARG A N 1
ATOM 677 C CA . ARG A 1 82 ? -18.462 -15.543 -3.708 1.00 98.44 82 ARG A CA 1
ATOM 678 C C . ARG A 1 82 ? -18.890 -15.794 -2.262 1.00 98.44 82 ARG A C 1
ATOM 680 O O . ARG A 1 82 ? -20.006 -16.250 -2.040 1.00 98.44 82 ARG A O 1
ATOM 687 N N . LEU A 1 83 ? -18.013 -15.502 -1.302 1.00 98.19 83 LEU A N 1
ATOM 688 C CA . LEU A 1 83 ? -18.287 -15.634 0.130 1.00 98.19 83 LEU A CA 1
ATOM 689 C C . LEU A 1 83 ? -19.066 -14.445 0.720 1.00 98.19 83 LEU A C 1
ATOM 691 O O . LEU A 1 83 ? -19.460 -14.500 1.880 1.00 98.19 83 LEU A O 1
ATOM 695 N N . GLY A 1 84 ? -19.291 -13.376 -0.051 1.00 97.19 84 GLY A N 1
ATOM 696 C CA . GLY A 1 84 ? -19.976 -12.167 0.413 1.00 97.19 84 GLY A CA 1
ATOM 697 C C . GLY A 1 84 ? -19.133 -11.251 1.307 1.00 97.19 84 GLY A C 1
ATOM 698 O O . GLY A 1 84 ? -19.668 -10.276 1.827 1.00 97.19 84 GLY A O 1
ATOM 699 N N . LEU A 1 85 ? -17.831 -11.524 1.462 1.00 97.56 85 LEU A N 1
ATOM 700 C CA . LEU A 1 85 ? -16.888 -10.642 2.165 1.00 97.56 85 LEU A CA 1
ATOM 701 C C . LEU A 1 85 ? -16.712 -9.320 1.411 1.00 97.56 85 LEU A C 1
ATOM 703 O O . LEU A 1 85 ? -16.631 -8.257 2.019 1.00 97.56 85 LEU A O 1
ATOM 707 N N . VAL A 1 86 ? -16.732 -9.392 0.078 1.00 98.19 86 VAL A N 1
ATOM 708 C CA . VAL A 1 86 ? -16.901 -8.230 -0.795 1.00 98.19 86 VAL A CA 1
ATOM 709 C C . VAL A 1 86 ? -18.323 -8.242 -1.340 1.00 98.19 86 VAL A C 1
ATOM 711 O O . VAL A 1 86 ? -18.645 -8.984 -2.272 1.00 98.19 86 VAL A O 1
ATOM 714 N N . ASN A 1 87 ? -19.185 -7.423 -0.739 1.00 98.00 87 ASN A N 1
ATOM 715 C CA . ASN A 1 87 ? -20.556 -7.236 -1.203 1.00 98.00 87 ASN A CA 1
ATOM 716 C C . ASN A 1 87 ? -20.604 -6.379 -2.490 1.00 98.00 87 ASN A C 1
ATOM 718 O O . ASN A 1 87 ? -19.584 -5.907 -2.996 1.00 98.00 87 ASN A O 1
ATOM 722 N N . GLN A 1 88 ? -21.801 -6.189 -3.048 1.00 98.25 88 GLN A N 1
ATOM 723 C CA . GLN A 1 88 ? -21.970 -5.477 -4.318 1.00 98.25 88 GLN A CA 1
ATOM 724 C C . GLN A 1 88 ? -21.559 -3.997 -4.254 1.00 98.25 88 GLN A C 1
ATOM 726 O O . GLN A 1 88 ? -21.021 -3.478 -5.229 1.00 98.25 88 GLN A O 1
ATOM 731 N N . GLU A 1 89 ? -21.804 -3.327 -3.132 1.00 98.25 89 GL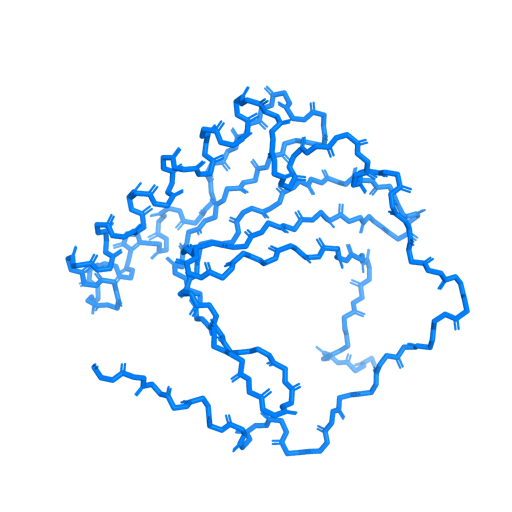U A N 1
ATOM 732 C CA . GLU A 1 89 ? -21.425 -1.925 -2.925 1.00 98.25 89 GLU A CA 1
ATOM 733 C C . GLU A 1 89 ? -19.902 -1.778 -2.847 1.00 98.25 89 GLU A C 1
ATOM 735 O O . GLU A 1 89 ? -19.299 -1.001 -3.585 1.00 98.25 89 GLU A O 1
ATOM 740 N N . LEU A 1 90 ? -19.251 -2.614 -2.039 1.00 98.19 90 LEU A N 1
ATOM 741 C CA . LEU A 1 90 ? -17.799 -2.632 -1.913 1.00 98.19 90 LEU A CA 1
ATOM 742 C C . LEU A 1 90 ? -17.126 -2.993 -3.244 1.00 98.19 90 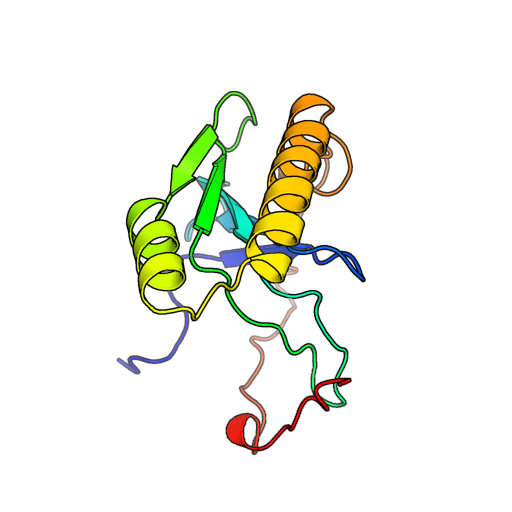LEU A C 1
ATOM 744 O O . LEU A 1 90 ? -16.130 -2.384 -3.619 1.00 98.19 90 LEU A O 1
ATOM 748 N N . HIS A 1 91 ? -17.717 -3.908 -4.018 1.00 98.56 91 HIS A N 1
ATOM 749 C CA . HIS A 1 91 ? -17.271 -4.221 -5.377 1.00 98.56 91 HIS A CA 1
ATOM 750 C C . HIS A 1 91 ? -17.293 -2.993 -6.306 1.00 98.56 91 HIS A C 1
ATOM 752 O O . HIS A 1 91 ? -16.372 -2.818 -7.105 1.00 98.56 91 HIS A O 1
ATOM 758 N N . GLN A 1 92 ? -18.314 -2.134 -6.202 1.00 98.69 92 GLN A N 1
ATOM 759 C CA . GLN A 1 92 ? -18.396 -0.893 -6.982 1.00 98.69 92 GLN A CA 1
ATOM 760 C C . GLN A 1 92 ? -17.315 0.106 -6.559 1.00 98.69 92 GLN A C 1
ATOM 762 O O . GLN A 1 92 ? -16.650 0.673 -7.426 1.00 98.69 92 GLN A O 1
ATOM 767 N N . HIS A 1 93 ? -17.085 0.271 -5.253 1.00 98.69 93 HIS A N 1
ATOM 768 C CA . HIS A 1 93 ? -16.003 1.119 -4.746 1.00 98.69 93 HIS A CA 1
ATOM 769 C C . HIS A 1 93 ? -14.626 0.645 -5.214 1.00 98.69 93 HIS A C 1
ATOM 771 O O . HIS A 1 93 ? -13.843 1.454 -5.708 1.00 98.69 93 HIS A O 1
ATOM 777 N N . ILE A 1 94 ? -14.360 -0.663 -5.161 1.00 98.69 94 ILE A N 1
ATOM 778 C CA . ILE A 1 94 ? -13.117 -1.250 -5.678 1.00 98.69 94 ILE A CA 1
ATOM 779 C C . ILE A 1 94 ? -12.997 -1.018 -7.189 1.00 98.69 94 ILE A C 1
ATOM 781 O O . ILE A 1 94 ? -11.917 -0.701 -7.673 1.00 98.69 94 ILE A O 1
ATOM 785 N N . GLY A 1 95 ? -14.091 -1.126 -7.949 1.00 98.75 95 GLY A N 1
ATOM 786 C CA . GLY A 1 95 ? -14.096 -0.817 -9.383 1.00 98.75 95 GLY A CA 1
ATOM 787 C C . GLY A 1 95 ? -13.634 0.614 -9.681 1.00 98.75 95 GLY A C 1
ATOM 788 O O . GLY A 1 95 ? -12.709 0.813 -10.468 1.00 98.75 95 GLY A O 1
ATOM 789 N N . LEU A 1 96 ? -14.211 1.600 -8.987 1.00 98.81 96 LEU A N 1
ATOM 790 C CA . LEU A 1 96 ? -13.819 3.010 -9.109 1.00 98.81 96 LEU A CA 1
ATOM 791 C C . LEU A 1 96 ? -12.368 3.244 -8.665 1.00 98.81 96 LEU A C 1
ATOM 793 O O . LEU A 1 96 ? -11.625 3.976 -9.319 1.00 98.81 96 LEU A O 1
ATOM 797 N N . ALA A 1 97 ? -11.945 2.585 -7.587 1.00 98.75 97 ALA A N 1
ATOM 798 C CA . ALA A 1 97 ? -10.575 2.634 -7.092 1.00 98.75 97 ALA A CA 1
ATOM 799 C C . ALA A 1 97 ? -9.579 2.107 -8.135 1.00 98.75 97 ALA A C 1
ATOM 801 O O . ALA A 1 97 ? -8.543 2.727 -8.373 1.00 98.75 97 ALA A O 1
ATOM 802 N N . ARG A 1 98 ? -9.894 0.983 -8.797 1.00 98.75 98 ARG A N 1
ATOM 803 C CA . ARG A 1 98 ? -9.052 0.394 -9.852 1.00 98.75 98 ARG A CA 1
ATOM 804 C C . ARG A 1 98 ? -8.865 1.369 -11.009 1.00 98.75 98 ARG A C 1
ATOM 806 O O . ARG A 1 98 ? -7.738 1.592 -11.452 1.00 98.75 98 ARG A O 1
ATOM 813 N N . GLU A 1 99 ? -9.951 1.983 -11.473 1.00 98.75 99 GLU A N 1
ATOM 814 C CA . GLU A 1 99 ? -9.901 3.007 -12.523 1.00 98.75 99 GLU A CA 1
ATOM 815 C C . GLU A 1 99 ? -9.049 4.204 -12.096 1.00 98.75 99 GLU A C 1
ATOM 817 O O . GLU A 1 99 ? -8.197 4.675 -12.858 1.00 98.75 99 GLU A O 1
ATOM 822 N N . ARG A 1 100 ? -9.226 4.662 -10.853 1.00 98.50 100 ARG A N 1
ATOM 823 C CA . ARG A 1 100 ? -8.479 5.781 -10.284 1.00 98.50 100 ARG A CA 1
ATOM 824 C C . ARG A 1 100 ? -6.981 5.495 -10.190 1.00 98.50 100 ARG A C 1
ATOM 826 O O . ARG A 1 100 ? -6.188 6.328 -10.633 1.00 98.50 100 ARG A O 1
ATOM 833 N N . ALA A 1 101 ? -6.590 4.336 -9.666 1.00 98.44 101 ALA A N 1
ATOM 834 C CA . ALA A 1 101 ? -5.192 3.925 -9.551 1.00 98.44 101 ALA A CA 1
ATOM 835 C C . ALA A 1 101 ? -4.511 3.847 -10.927 1.00 98.44 101 ALA A C 1
ATOM 837 O O . ALA A 1 101 ? -3.419 4.390 -11.115 1.00 98.44 101 ALA A O 1
ATOM 838 N N . LEU A 1 102 ? -5.187 3.258 -11.921 1.00 98.62 102 LEU A N 1
ATOM 839 C CA . LEU A 1 102 ? -4.682 3.189 -13.295 1.00 98.62 102 LEU A CA 1
ATOM 840 C C . LEU A 1 102 ? -4.561 4.569 -13.950 1.00 98.62 102 LEU A C 1
ATOM 842 O O . LEU A 1 102 ? -3.617 4.808 -14.703 1.00 98.62 102 LEU A O 1
ATOM 846 N N . GLU A 1 103 ? -5.486 5.486 -13.673 1.00 98.31 103 GLU A N 1
ATOM 847 C CA . GLU A 1 103 ? -5.420 6.863 -14.167 1.00 98.31 103 GLU A CA 1
ATOM 848 C C . GLU A 1 103 ? -4.236 7.630 -13.557 1.00 98.31 103 GLU A C 1
ATOM 850 O O . GLU A 1 103 ? -3.498 8.301 -14.283 1.00 98.31 103 GLU A O 1
ATOM 855 N N . LEU A 1 104 ? -4.011 7.501 -12.243 1.00 97.31 104 LEU A N 1
ATOM 856 C CA . LEU A 1 104 ? -2.846 8.078 -11.560 1.00 97.31 104 LEU A CA 1
ATOM 857 C C . LEU A 1 104 ? -1.535 7.543 -12.146 1.00 97.31 104 LEU A C 1
ATOM 859 O O . LEU A 1 104 ? -0.633 8.331 -12.442 1.00 97.31 104 LEU A O 1
ATOM 863 N N . LEU A 1 105 ? -1.456 6.225 -12.359 1.00 97.38 105 LEU A N 1
ATOM 864 C CA . LEU A 1 105 ? -0.301 5.558 -12.957 1.00 97.38 105 LEU A CA 1
ATOM 865 C C . LEU A 1 105 ? -0.046 6.054 -14.385 1.00 97.38 105 LEU A C 1
ATOM 867 O O . LEU A 1 105 ? 1.054 6.509 -14.699 1.00 97.38 105 LEU A O 1
ATOM 871 N N . ARG A 1 106 ? -1.076 6.043 -15.240 1.00 97.38 106 ARG A N 1
ATOM 872 C CA . ARG A 1 106 ? -0.994 6.486 -16.643 1.00 97.38 106 ARG A CA 1
ATOM 873 C C . ARG A 1 106 ? -0.514 7.928 -16.756 1.00 97.38 106 ARG A C 1
ATOM 875 O O . ARG A 1 106 ? 0.276 8.250 -17.640 1.00 97.38 106 ARG A O 1
ATOM 882 N N . ARG A 1 107 ? -0.998 8.798 -15.869 1.00 96.69 107 ARG A N 1
ATOM 883 C CA . ARG A 1 107 ? -0.657 10.225 -15.860 1.00 96.69 107 ARG A CA 1
ATOM 884 C C . ARG A 1 107 ? 0.618 10.549 -15.089 1.00 96.69 107 ARG A C 1
ATOM 886 O O . ARG A 1 107 ? 1.073 11.685 -15.184 1.00 96.69 107 ARG A O 1
ATOM 893 N N . ARG A 1 108 ? 1.195 9.582 -14.367 1.00 94.44 108 ARG A N 1
ATOM 894 C CA . ARG A 1 108 ? 2.393 9.745 -13.524 1.00 94.44 108 ARG A CA 1
ATOM 895 C C . ARG A 1 108 ? 2.241 10.879 -12.507 1.00 94.44 108 ARG A C 1
ATOM 897 O O . ARG A 1 108 ? 3.091 11.759 -12.387 1.00 94.44 108 ARG A O 1
ATOM 904 N N . ILE A 1 109 ? 1.115 10.871 -11.800 1.00 93.56 109 ILE A N 1
ATOM 905 C CA . ILE A 1 109 ? 0.763 11.868 -10.779 1.00 93.56 109 ILE A CA 1
ATOM 906 C C . ILE A 1 109 ? 0.486 11.199 -9.430 1.00 93.56 109 ILE A C 1
ATOM 908 O O . ILE A 1 109 ? 0.395 9.975 -9.332 1.00 93.56 109 ILE A O 1
ATOM 912 N N . GLY A 1 110 ? 0.333 12.015 -8.384 1.00 90.75 110 GLY A N 1
ATOM 913 C CA . GLY A 1 110 ? 0.112 11.520 -7.025 1.00 90.75 110 GLY A CA 1
ATOM 914 C C . GLY A 1 110 ? 1.311 10.685 -6.561 1.00 90.75 110 GLY A C 1
ATOM 915 O O . GLY A 1 110 ? 2.434 11.168 -6.697 1.00 90.75 110 GLY A O 1
ATOM 916 N N . PRO A 1 111 ? 1.127 9.451 -6.065 1.00 90.06 111 PRO A N 1
ATOM 917 C CA . PRO A 1 111 ? 2.230 8.624 -5.569 1.00 90.06 111 PRO A CA 1
ATOM 918 C C . PRO A 1 111 ? 3.243 8.229 -6.658 1.00 90.06 111 PRO A C 1
ATOM 920 O O . PRO A 1 111 ? 4.406 7.992 -6.352 1.00 90.06 111 PRO A O 1
ATOM 923 N N . PHE A 1 112 ? 2.851 8.241 -7.936 1.00 92.75 112 PHE A N 1
ATOM 924 C CA . PHE A 1 112 ? 3.717 7.876 -9.066 1.00 92.75 112 PHE A CA 1
ATOM 925 C C . PHE A 1 112 ? 4.554 9.048 -9.616 1.00 92.75 112 PHE A C 1
ATOM 927 O O . PHE A 1 112 ? 5.048 9.001 -10.743 1.00 92.75 112 PHE A O 1
ATOM 934 N N . THR A 1 113 ? 4.691 10.129 -8.844 1.00 87.25 113 THR A N 1
ATOM 935 C CA . THR A 1 113 ? 5.532 11.288 -9.182 1.00 87.25 113 THR A CA 1
ATOM 936 C C . THR A 1 113 ? 7.016 11.053 -8.860 1.00 87.25 113 THR A C 1
ATOM 938 O O . THR A 1 113 ? 7.373 10.324 -7.933 1.00 87.25 113 THR A O 1
ATOM 941 N N . GLY A 1 114 ? 7.901 11.701 -9.624 1.00 68.69 114 GLY A N 1
ATOM 942 C CA . GLY A 1 114 ? 9.312 11.327 -9.797 1.00 68.69 114 GLY A CA 1
ATOM 943 C C . GLY A 1 114 ? 10.248 11.443 -8.588 1.00 68.69 114 GLY A C 1
ATOM 944 O O . GLY A 1 114 ? 11.408 11.061 -8.706 1.00 68.69 114 GLY A O 1
ATOM 945 N N . ASN A 1 115 ? 9.793 11.925 -7.429 1.00 75.56 115 ASN A N 1
ATOM 946 C CA . ASN A 1 115 ? 10.673 12.073 -6.262 1.00 75.56 115 ASN A CA 1
ATOM 947 C C . ASN A 1 115 ? 10.643 10.880 -5.298 1.00 75.56 115 ASN A C 1
ATOM 949 O O . ASN A 1 115 ? 11.583 10.710 -4.526 1.00 75.56 115 ASN A O 1
ATOM 953 N N . TRP A 1 116 ? 9.618 10.031 -5.353 1.00 79.94 116 TRP A N 1
ATOM 954 C CA . TRP A 1 116 ? 9.488 8.876 -4.456 1.00 79.94 116 TRP A CA 1
ATOM 955 C C . TRP A 1 116 ? 10.592 7.818 -4.628 1.00 79.94 116 TRP A C 1
ATOM 957 O O . TRP A 1 116 ? 11.136 7.383 -3.611 1.00 79.94 116 TRP A O 1
ATOM 967 N N . PRO A 1 117 ? 11.025 7.456 -5.856 1.00 75.06 117 PRO A N 1
ATOM 968 C CA . PRO A 1 117 ? 12.162 6.549 -6.044 1.00 75.06 117 PRO A CA 1
ATOM 969 C C . PRO A 1 117 ? 13.473 7.049 -5.430 1.00 75.06 117 PRO A C 1
ATOM 971 O O . PRO A 1 117 ? 14.320 6.235 -5.066 1.00 75.06 117 PRO A O 1
ATOM 974 N N . ASN A 1 118 ? 13.619 8.361 -5.248 1.00 78.56 118 ASN A N 1
ATOM 975 C CA . ASN A 1 118 ? 14.809 8.972 -4.654 1.00 78.56 118 ASN A CA 1
ATOM 976 C C . ASN A 1 118 ? 14.674 9.206 -3.143 1.00 78.56 118 ASN A C 1
ATOM 978 O O . ASN A 1 118 ? 15.655 9.551 -2.489 1.00 78.56 118 ASN A O 1
ATOM 982 N N . TRP A 1 119 ? 13.474 9.047 -2.578 1.00 81.62 119 TRP A N 1
ATOM 983 C CA . TRP A 1 119 ? 13.270 9.167 -1.141 1.00 81.62 119 TRP A CA 1
ATOM 984 C C . TRP A 1 119 ? 13.888 7.969 -0.419 1.00 81.62 119 TRP A C 1
ATOM 986 O O . TRP A 1 119 ? 13.632 6.815 -0.775 1.00 81.62 119 TRP A O 1
ATOM 996 N N . THR A 1 120 ? 14.670 8.246 0.621 1.00 78.06 120 THR A N 1
ATOM 997 C CA . THR A 1 120 ? 15.289 7.237 1.480 1.00 78.06 120 THR A CA 1
ATOM 998 C C . THR A 1 120 ? 14.987 7.539 2.944 1.00 78.06 120 THR A C 1
ATOM 1000 O O . THR A 1 120 ? 14.818 8.694 3.343 1.00 78.06 120 THR A O 1
ATOM 1003 N N . MET A 1 121 ? 14.907 6.485 3.758 1.00 80.25 121 MET A N 1
ATOM 1004 C CA . MET A 1 121 ? 14.812 6.639 5.208 1.00 80.25 121 MET A CA 1
ATOM 1005 C C . MET A 1 121 ? 16.099 7.273 5.735 1.00 80.25 121 MET A C 1
ATOM 1007 O O . MET A 1 121 ? 17.197 6.887 5.328 1.00 80.25 121 MET A O 1
ATOM 1011 N N . SER A 1 122 ? 15.976 8.224 6.663 1.00 83.56 122 SER A N 1
ATOM 1012 C CA . SER A 1 122 ? 17.158 8.782 7.319 1.00 83.56 122 SER A CA 1
ATOM 1013 C C . SER A 1 122 ? 17.881 7.683 8.108 1.00 83.56 122 SER A C 1
ATOM 1015 O O . SER A 1 122 ? 17.232 7.006 8.909 1.00 83.56 122 SER A O 1
ATOM 1017 N N . PRO A 1 123 ? 19.217 7.553 7.997 1.00 84.69 123 PRO A N 1
ATOM 1018 C CA . PRO A 1 123 ? 19.992 6.626 8.826 1.00 84.69 123 PRO A CA 1
ATOM 1019 C C . PRO A 1 123 ? 19.881 6.905 10.331 1.00 84.69 123 PRO A C 1
ATOM 1021 O O . PRO A 1 123 ? 20.221 6.055 11.146 1.00 84.69 123 PRO A O 1
ATOM 1024 N N . SER A 1 124 ? 19.437 8.107 10.707 1.00 90.50 124 SER A N 1
ATOM 1025 C CA . SER A 1 124 ? 19.239 8.507 12.100 1.00 90.50 124 SER A CA 1
ATOM 1026 C C . SER A 1 124 ? 17.893 8.071 12.686 1.00 90.50 124 SER A C 1
ATOM 1028 O O . SER A 1 124 ? 17.624 8.380 13.844 1.00 90.50 124 SER A O 1
ATOM 1030 N N . TRP A 1 125 ? 17.001 7.462 11.900 1.00 89.25 125 TRP A N 1
ATOM 1031 C CA . TRP A 1 125 ? 15.710 6.993 12.398 1.00 89.25 125 TRP A CA 1
ATOM 1032 C C . TRP A 1 125 ? 15.880 5.675 13.145 1.00 89.25 125 TRP A C 1
ATOM 1034 O O . TRP A 1 125 ? 16.390 4.696 12.605 1.00 89.25 125 TRP A O 1
ATOM 1044 N N . GLU A 1 126 ? 15.431 5.653 14.395 1.00 88.56 126 GLU A N 1
ATOM 1045 C CA . GLU A 1 126 ? 15.373 4.423 15.173 1.00 88.56 126 GLU A CA 1
ATOM 1046 C C . GLU A 1 126 ? 14.239 3.525 14.670 1.00 88.56 126 GLU A C 1
ATOM 1048 O O . GLU A 1 126 ? 13.187 4.004 14.235 1.00 88.56 126 GLU A O 1
ATOM 1053 N N . LEU A 1 127 ? 14.438 2.208 14.759 1.00 86.69 127 LEU A N 1
ATOM 1054 C CA . LEU A 1 127 ? 13.380 1.253 14.454 1.00 86.69 127 LEU A CA 1
ATOM 1055 C C . LEU A 1 127 ? 12.223 1.424 15.454 1.00 86.69 127 LEU A C 1
ATOM 1057 O O . LEU A 1 127 ? 12.462 1.401 16.668 1.00 86.69 127 LEU A O 1
ATOM 1061 N N . PRO A 1 128 ? 10.973 1.570 14.978 1.00 87.12 128 PRO A N 1
ATOM 1062 C CA . PRO A 1 128 ? 9.834 1.699 15.868 1.00 87.12 128 PRO A CA 1
ATOM 1063 C C . PRO A 1 128 ? 9.640 0.408 16.667 1.00 87.12 128 PRO A C 1
ATOM 1065 O O . PRO A 1 128 ? 9.819 -0.701 16.161 1.00 87.12 128 PRO A O 1
ATOM 1068 N N . LYS A 1 129 ? 9.238 0.554 17.929 1.00 86.88 129 LYS A N 1
ATOM 1069 C CA . LYS A 1 129 ? 8.777 -0.565 18.756 1.00 86.88 129 LYS A CA 1
ATOM 1070 C C . LYS A 1 129 ? 7.270 -0.687 18.604 1.00 86.88 129 LYS A C 1
ATOM 1072 O O . LYS A 1 129 ? 6.580 0.332 18.603 1.00 86.88 129 LYS A O 1
ATOM 1077 N N . LEU A 1 130 ? 6.766 -1.915 18.520 1.00 84.56 130 LEU A N 1
ATOM 1078 C CA . LEU A 1 130 ? 5.328 -2.162 18.544 1.00 84.56 130 LEU A CA 1
ATOM 1079 C C . LEU A 1 130 ? 4.753 -1.653 19.883 1.00 84.56 130 LEU A C 1
ATOM 1081 O O . LEU A 1 130 ? 5.233 -2.093 20.935 1.00 84.56 130 LEU A O 1
ATOM 1085 N N . PRO A 1 131 ? 3.789 -0.713 19.880 1.00 83.19 131 PRO A N 1
ATOM 1086 C CA . PRO A 1 131 ? 3.189 -0.219 21.113 1.00 83.19 131 PRO A CA 1
ATOM 1087 C C . PRO A 1 131 ? 2.482 -1.331 21.903 1.00 83.19 131 PRO A C 1
ATOM 1089 O O . PRO A 1 131 ? 1.992 -2.310 21.347 1.00 83.19 131 PRO A O 1
ATOM 1092 N N . LEU A 1 132 ? 2.397 -1.175 23.224 1.00 81.44 132 LEU A N 1
ATOM 1093 C CA . LEU A 1 132 ? 1.553 -2.050 24.042 1.00 81.44 132 LEU A CA 1
ATOM 1094 C C . LEU A 1 132 ? 0.071 -1.753 23.760 1.00 81.44 132 LEU A C 1
ATOM 1096 O O . LEU A 1 132 ? -0.311 -0.589 23.655 1.00 81.44 132 LEU A O 1
ATOM 1100 N N . GLY A 1 133 ? -0.759 -2.797 23.681 1.00 77.19 133 GLY A N 1
ATOM 1101 C CA . GLY A 1 133 ? -2.206 -2.668 23.464 1.00 77.19 133 GLY A CA 1
ATOM 1102 C C . GLY A 1 133 ? -2.626 -2.385 22.018 1.00 77.19 133 GLY A C 1
ATOM 1103 O O . GLY A 1 133 ? -3.757 -1.960 21.793 1.00 77.19 133 GLY A O 1
ATOM 1104 N N . THR A 1 134 ? -1.745 -2.609 21.034 1.00 76.19 134 THR A N 1
ATOM 1105 C CA . THR A 1 134 ? -2.069 -2.458 19.601 1.00 76.19 134 THR A CA 1
ATOM 1106 C C . THR A 1 134 ? -3.233 -3.348 19.149 1.00 76.19 134 THR A C 1
ATOM 1108 O O . THR A 1 134 ? -3.961 -2.973 18.241 1.00 76.19 134 THR A O 1
ATOM 1111 N N . ASP A 1 135 ? -3.457 -4.486 19.804 1.00 79.44 135 ASP A N 1
ATOM 1112 C CA . ASP A 1 135 ? -4.571 -5.408 19.541 1.00 79.44 135 ASP A CA 1
ATOM 1113 C C . ASP A 1 135 ? -5.936 -4.910 20.052 1.00 79.44 135 ASP A C 1
ATOM 1115 O O . ASP A 1 135 ? -6.975 -5.458 19.692 1.00 79.44 135 ASP A O 1
ATOM 1119 N N . SER A 1 136 ? -5.933 -3.877 20.897 1.00 71.88 136 SER A N 1
ATOM 1120 C CA . SER A 1 136 ? -7.114 -3.368 21.600 1.00 71.88 136 SER A CA 1
ATOM 1121 C C . SER A 1 136 ? -7.576 -1.999 21.088 1.00 71.88 136 SER A C 1
ATOM 1123 O O . SER A 1 136 ? -8.559 -1.449 21.592 1.00 71.88 136 SER A O 1
ATOM 1125 N N . ALA A 1 137 ? -6.876 -1.418 20.109 1.00 63.53 137 ALA A N 1
ATOM 1126 C CA . ALA A 1 137 ? -7.290 -0.171 19.484 1.00 63.53 137 ALA A CA 1
ATOM 1127 C C . ALA A 1 137 ? -8.508 -0.429 18.594 1.00 63.53 137 ALA A C 1
ATOM 1129 O O . ALA A 1 137 ? -8.426 -1.093 17.567 1.00 63.53 137 ALA A O 1
ATOM 1130 N N . VAL A 1 138 ? -9.664 0.075 19.018 1.00 59.81 138 VAL A N 1
ATOM 1131 C CA . VAL A 1 138 ? -10.894 -0.028 18.237 1.00 59.81 138 VAL A CA 1
ATOM 1132 C C . VAL A 1 138 ? -10.989 1.190 17.329 1.00 59.81 138 VAL A C 1
ATOM 1134 O O . VAL A 1 138 ? -11.309 2.288 17.791 1.00 59.81 138 VAL A O 1
ATOM 1137 N N . GLY A 1 139 ? -10.773 0.999 16.030 1.00 54.78 139 GLY A N 1
ATOM 1138 C CA . GLY A 1 139 ? -11.330 1.885 15.021 1.00 54.78 139 GLY A CA 1
ATOM 1139 C C . GLY A 1 139 ? -12.853 1.839 15.114 1.00 54.78 139 GLY A C 1
ATOM 1140 O O . GLY A 1 139 ? -13.481 0.801 14.895 1.00 54.78 139 GLY A O 1
ATOM 1141 N N . THR A 1 140 ? -13.483 2.954 15.483 1.00 46.03 140 THR A N 1
ATOM 1142 C CA . THR A 1 140 ? -14.935 3.099 15.354 1.00 46.03 140 THR A CA 1
ATOM 1143 C C . THR A 1 140 ? -15.299 2.938 13.882 1.00 46.03 140 THR A C 1
ATOM 1145 O O . THR A 1 140 ? -15.065 3.847 13.089 1.00 46.03 140 THR A O 1
ATOM 1148 N N . LYS A 1 141 ? -15.876 1.789 13.508 1.00 41.41 141 LYS A N 1
ATOM 1149 C CA . LYS A 1 141 ? -16.568 1.645 12.226 1.00 41.41 141 LYS A CA 1
ATOM 1150 C C . LYS A 1 141 ? -17.718 2.651 12.220 1.00 41.41 141 LYS A C 1
ATOM 1152 O O . LYS A 1 141 ? -18.664 2.496 12.991 1.00 41.41 141 LYS A O 1
ATOM 1157 N N . ALA A 1 142 ? -17.611 3.699 11.407 1.00 35.28 142 ALA A N 1
ATOM 1158 C CA . ALA A 1 142 ? -18.772 4.510 11.071 1.00 35.28 142 ALA A CA 1
ATOM 1159 C C . ALA A 1 142 ? -19.764 3.600 10.329 1.00 35.28 142 ALA A C 1
ATOM 1161 O O . ALA A 1 142 ? -19.374 2.911 9.385 1.00 35.28 142 ALA A O 1
ATOM 1162 N N . ALA A 1 143 ? -20.984 3.526 10.861 1.00 33.91 143 ALA A N 1
ATOM 1163 C CA . ALA A 1 143 ? -22.104 2.782 10.296 1.00 33.91 143 ALA A CA 1
ATOM 1164 C C . ALA A 1 143 ? -22.664 3.463 9.042 1.00 33.91 143 ALA A C 1
ATOM 1166 O O . ALA A 1 143 ? -22.539 4.707 8.951 1.00 33.91 143 ALA A O 1
#

Radius of gyration: 16.47 Å; Cα contacts (8 Å, |Δi|>4): 194; chains: 1; bounding box: 42×28×42 Å

pLDDT: mean 90.22, std 12.85, range [33.91, 98.81]

Foldseek 3Di:
DPPPDDDFWDWDWAADAQAQWIKIFIAGPVRATAWIKIFGWGGWDQFPVGIDIGGQQKMKTAGPVLPDIDIDRVVVNVVCDVVCVCPPVNVVSVVVNVVVVVVCSVVCDDPSPDCNSVDDDDPPDDDDDDDPCPVPGDDPDDD

Sequence (143 aa):
MDSWVWQGNALASYYEAGEYFSVHLHRDAAGEPVHWYVNFEQPFQRTPIGIDTFDLFVDLVVTPDLSSYSWKDEDEYAHARRLGLVNQELHQHIGLARERALELLRRRIGPFTGNWPNWTMSPSWELPKLPLGTDSAVGTKAA

Mean predicted aligned error: 5.18 Å

Secondary structure (DSSP, 8-state):
--TTS--SEEEEEEE-TT-SEEEEEEEETT--EEEEEEEEEPPPEEETTEEE--EEEEEEEE-TTSS-EEEE-HHHHHHHHHTTSS-HHHHHHHHHHHHHHHHHHHHT-GGGSTTGGG----TTPPPPPPPTTGGG-------